Protein AF-A0AB39X867-F1 (afdb_monomer)

Radius of gyration: 16.68 Å; Cα contacts (8 Å, |Δi|>4): 35; chains: 1; bounding box: 39×42×35 Å

pLDDT: mean 89.83, std 7.45, range [57.75, 97.25]

Mean predicted aligned error: 5.51 Å

Sequence (83 aa):
MLKKLLQHVGAFVIVMLAFAMLSIPAIGFTYLLAWLLSFLFDINFDSAITHGVLLVLAAIWTLATINSKEGSEELSNMLTLKR

Structure (mmCIF, N/CA/C/O backbone):
data_AF-A0AB39X867-F1
#
_entry.id   AF-A0AB39X867-F1
#
loop_
_atom_site.group_PDB
_atom_site.id
_atom_site.type_symbol
_atom_site.label_atom_id
_atom_site.label_alt_id
_atom_site.label_comp_id
_atom_site.label_asym_id
_atom_site.label_entity_id
_atom_site.label_seq_id
_atom_site.pdbx_PDB_ins_code
_atom_site.Cartn_x
_atom_site.Cartn_y
_atom_site.Cartn_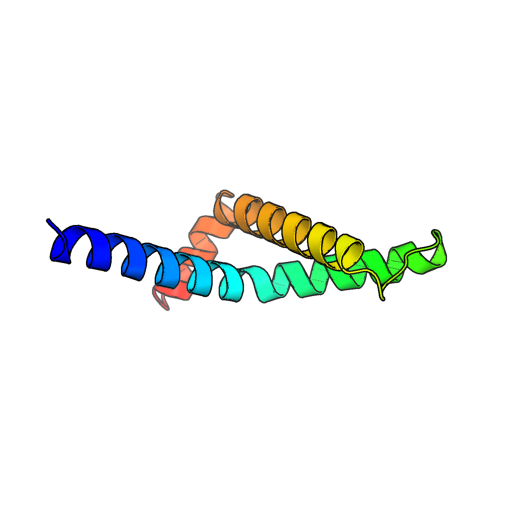z
_atom_site.occupancy
_atom_site.B_iso_or_equiv
_atom_site.auth_seq_id
_atom_site.auth_comp_id
_atom_site.auth_asym_id
_atom_site.auth_atom_id
_atom_site.pdbx_PDB_model_num
ATOM 1 N N . MET A 1 1 ? -20.213 -27.793 10.787 1.00 67.56 1 MET A N 1
ATOM 2 C CA . MET A 1 1 ? -18.826 -27.310 10.573 1.00 67.56 1 MET A CA 1
ATOM 3 C C . MET A 1 1 ? -18.683 -26.453 9.316 1.00 67.56 1 MET A C 1
ATOM 5 O O . MET A 1 1 ? -18.145 -25.362 9.433 1.00 67.56 1 MET A O 1
ATOM 9 N N . LEU A 1 2 ? -19.239 -26.861 8.167 1.00 78.25 2 LEU A N 1
ATOM 10 C CA . LEU A 1 2 ? -19.180 -26.104 6.903 1.00 78.25 2 LEU A CA 1
ATOM 11 C C . LEU A 1 2 ? -19.656 -24.640 7.008 1.00 78.25 2 LEU A C 1
ATOM 13 O O . LEU A 1 2 ? -18.975 -23.739 6.542 1.00 78.25 2 LEU A O 1
ATOM 17 N N . LYS A 1 3 ? -20.773 -24.378 7.702 1.00 80.00 3 LYS A N 1
ATOM 18 C CA . LYS A 1 3 ? -21.288 -23.010 7.910 1.00 80.00 3 LYS A CA 1
ATOM 19 C C . LYS A 1 3 ? -20.300 -22.103 8.662 1.00 80.00 3 LYS A C 1
ATOM 21 O O . LYS A 1 3 ? -20.138 -20.950 8.291 1.00 80.00 3 LYS A O 1
ATOM 26 N N . LYS A 1 4 ? -19.597 -22.639 9.671 1.00 81.44 4 LYS A N 1
ATOM 27 C CA . LYS A 1 4 ? -18.565 -21.900 10.420 1.00 81.44 4 LYS A CA 1
ATOM 28 C C . LYS A 1 4 ? -17.327 -21.629 9.562 1.00 81.44 4 LYS A C 1
ATOM 30 O O . LYS A 1 4 ? -16.764 -20.544 9.661 1.00 81.44 4 LYS A O 1
ATOM 35 N N . LEU A 1 5 ? -16.933 -22.588 8.719 1.00 85.69 5 LEU A N 1
ATOM 36 C CA . LEU A 1 5 ? -15.830 -22.424 7.768 1.00 85.69 5 LEU A CA 1
ATOM 37 C C . LEU A 1 5 ? -16.151 -21.334 6.736 1.00 85.69 5 LEU A C 1
ATOM 39 O O . LEU A 1 5 ? -15.361 -20.416 6.558 1.00 85.69 5 LEU A O 1
ATOM 43 N N . LEU A 1 6 ? -17.340 -21.382 6.128 1.00 86.44 6 LEU A N 1
ATOM 44 C CA . LEU A 1 6 ? -17.794 -20.370 5.169 1.00 86.44 6 LEU A CA 1
ATOM 45 C C . LEU A 1 6 ? -17.871 -18.970 5.793 1.00 86.44 6 LEU A C 1
ATOM 47 O O . LEU A 1 6 ? -17.488 -17.997 5.153 1.00 86.44 6 LEU A O 1
ATOM 51 N N . GLN A 1 7 ? -18.303 -18.864 7.053 1.00 87.62 7 GLN A N 1
ATOM 52 C CA . GLN A 1 7 ? -18.296 -17.595 7.788 1.00 87.62 7 GLN A CA 1
ATOM 53 C C . GLN A 1 7 ? -16.878 -17.049 8.009 1.00 87.62 7 GLN A C 1
ATOM 55 O O . GLN A 1 7 ? -16.665 -15.856 7.823 1.00 87.62 7 GLN A O 1
ATOM 60 N N . HIS A 1 8 ? -15.907 -17.900 8.361 1.00 86.62 8 HIS A N 1
ATOM 61 C CA . HIS A 1 8 ? -14.512 -17.473 8.530 1.00 86.62 8 HIS A CA 1
ATOM 62 C C . HIS A 1 8 ? -13.889 -17.020 7.208 1.00 86.62 8 HIS A C 1
ATOM 64 O O . HIS A 1 8 ? -13.250 -15.973 7.164 1.00 86.62 8 HIS A O 1
ATOM 70 N N . VAL A 1 9 ? -14.112 -17.773 6.127 1.00 90.56 9 VAL A N 1
ATOM 71 C CA . VAL A 1 9 ? -13.618 -17.407 4.791 1.00 90.56 9 VAL A CA 1
ATOM 72 C C . VAL A 1 9 ? -14.245 -16.092 4.329 1.00 90.56 9 VAL A C 1
ATOM 74 O O . VAL A 1 9 ? -13.534 -15.205 3.868 1.00 90.56 9 VAL A O 1
ATOM 77 N N . GLY A 1 10 ? -15.558 -15.924 4.510 1.00 88.06 10 GLY A N 1
ATOM 78 C CA . GLY A 1 10 ? -16.245 -14.676 4.175 1.00 88.06 10 GLY A CA 1
ATOM 79 C C . GLY A 1 10 ? -15.708 -13.479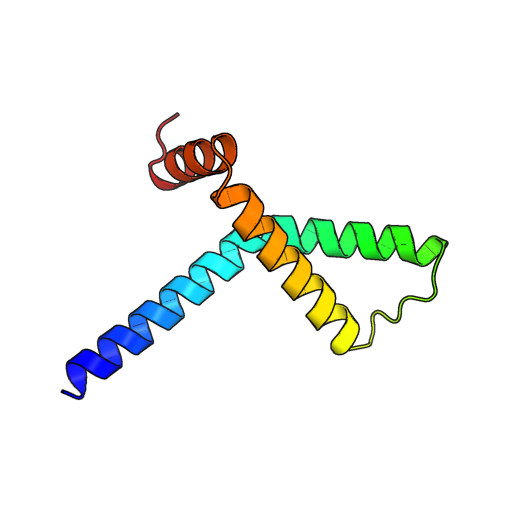 4.964 1.00 88.06 10 GLY A C 1
ATOM 80 O O . GLY A 1 10 ? -15.413 -12.442 4.375 1.00 88.06 10 GLY A O 1
ATOM 81 N N . ALA A 1 11 ? -15.513 -13.631 6.276 1.00 88.06 11 ALA A N 1
ATOM 82 C CA . ALA A 1 11 ? -14.933 -12.583 7.114 1.00 88.06 11 ALA A CA 1
ATOM 83 C C . ALA A 1 11 ? -13.508 -12.217 6.674 1.00 88.06 11 ALA A C 1
ATOM 85 O O . ALA A 1 11 ? -13.184 -11.036 6.574 1.00 88.06 11 ALA A O 1
ATOM 86 N N . PHE A 1 12 ? -12.682 -13.213 6.345 1.00 89.75 12 PHE A N 1
ATOM 87 C CA . PHE A 1 12 ? -11.332 -12.987 5.833 1.00 89.75 12 PHE A CA 1
ATOM 88 C C . PHE A 1 12 ? -11.339 -12.166 4.537 1.00 89.75 12 PHE A C 1
ATOM 90 O O . PHE A 1 12 ? -10.609 -11.183 4.433 1.00 89.75 12 PHE A O 1
ATOM 97 N N . VAL A 1 13 ? -12.202 -12.511 3.575 1.00 92.31 13 VAL A N 1
ATOM 98 C CA . VAL A 1 13 ? -12.326 -11.764 2.311 1.00 92.31 13 VAL A CA 1
ATOM 99 C C . VAL A 1 13 ? -12.727 -10.310 2.564 1.00 92.31 13 VAL A C 1
ATOM 101 O O . VAL A 1 13 ? -12.133 -9.405 1.982 1.00 92.31 13 VAL A O 1
ATOM 104 N N . ILE A 1 14 ? -13.689 -10.069 3.459 1.00 90.31 14 ILE A N 1
ATOM 105 C CA . ILE A 1 14 ? -14.127 -8.709 3.807 1.00 90.31 14 ILE A CA 1
ATOM 106 C C . ILE A 1 14 ? -12.973 -7.902 4.413 1.00 90.31 14 ILE A C 1
ATOM 108 O O . ILE A 1 14 ? -12.751 -6.761 4.009 1.00 90.31 14 ILE A O 1
ATOM 112 N N . VAL A 1 15 ? -12.216 -8.491 5.342 1.00 88.50 15 VAL A N 1
ATOM 113 C CA . VAL A 1 15 ? -11.061 -7.828 5.968 1.00 88.50 15 VAL A CA 1
ATOM 114 C C . VAL A 1 15 ? -9.987 -7.502 4.930 1.00 88.50 15 VAL A C 1
ATOM 116 O O . VAL A 1 15 ? -9.473 -6.386 4.923 1.00 88.50 15 VAL A O 1
ATOM 119 N N . MET A 1 16 ? -9.690 -8.426 4.015 1.00 90.25 16 MET A N 1
ATOM 120 C CA . MET A 1 16 ? -8.718 -8.193 2.941 1.00 90.25 16 MET A CA 1
ATOM 121 C C . MET A 1 16 ? -9.154 -7.070 1.994 1.00 90.25 16 MET A C 1
ATOM 123 O O . MET A 1 16 ? -8.328 -6.247 1.605 1.00 90.25 16 MET A O 1
ATOM 127 N N . LEU A 1 17 ? -10.443 -6.995 1.651 1.00 91.50 17 LEU A N 1
ATOM 128 C CA . LEU A 1 17 ? -10.984 -5.909 0.827 1.00 91.50 17 LEU A CA 1
ATOM 129 C C . LEU A 1 17 ? -10.923 -4.560 1.550 1.00 91.50 17 LEU A C 1
ATOM 131 O O . LEU A 1 17 ? -10.512 -3.565 0.957 1.00 91.50 17 LEU A O 1
ATOM 135 N N . ALA A 1 18 ? -11.289 -4.521 2.833 1.00 87.81 18 ALA A N 1
ATOM 136 C CA . ALA A 1 18 ? -11.191 -3.310 3.643 1.00 87.81 18 ALA A CA 1
ATOM 137 C C . ALA A 1 18 ? -9.739 -2.826 3.759 1.00 87.81 18 ALA A C 1
ATOM 139 O O . ALA A 1 18 ? -9.466 -1.642 3.569 1.00 87.81 18 ALA A O 1
ATOM 140 N N . PHE A 1 19 ? -8.802 -3.746 3.995 1.00 89.62 19 PHE A N 1
ATOM 141 C CA . PHE A 1 19 ? -7.376 -3.4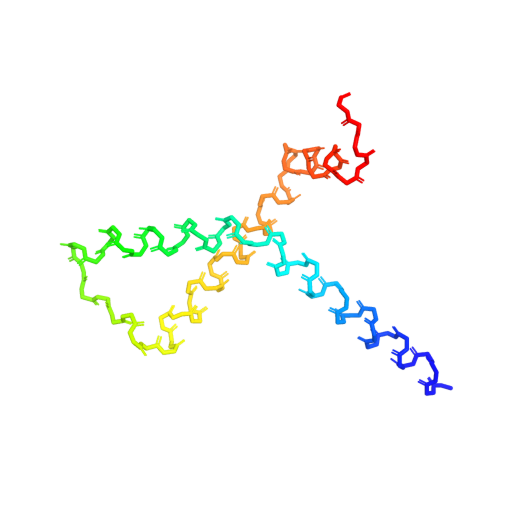38 4.026 1.00 89.62 19 PHE A CA 1
ATOM 142 C C . PHE A 1 19 ? -6.883 -2.894 2.680 1.00 89.62 19 PHE A C 1
ATOM 144 O O . PHE A 1 19 ? -6.226 -1.858 2.648 1.00 89.62 19 PHE A O 1
ATOM 151 N N . ALA A 1 20 ? -7.269 -3.519 1.563 1.00 89.69 20 ALA A N 1
ATOM 152 C CA . ALA A 1 20 ? -6.913 -3.036 0.231 1.00 89.69 20 ALA A CA 1
ATOM 153 C C . ALA A 1 20 ? -7.414 -1.602 -0.027 1.00 89.69 20 ALA A C 1
ATOM 155 O O . ALA A 1 20 ? -6.679 -0.795 -0.594 1.00 89.69 20 ALA A O 1
ATOM 156 N N . MET A 1 21 ? -8.625 -1.259 0.431 1.00 90.06 21 MET A N 1
ATOM 157 C CA . MET A 1 21 ? -9.148 0.111 0.339 1.00 90.06 21 MET A CA 1
ATOM 158 C C . MET A 1 21 ? -8.354 1.099 1.203 1.00 90.06 21 MET A C 1
ATOM 160 O O . MET A 1 21 ? -8.021 2.187 0.736 1.00 90.06 21 MET A O 1
ATOM 164 N N . LEU A 1 22 ? -8.007 0.721 2.436 1.00 89.19 22 LEU A N 1
ATOM 165 C CA . LEU A 1 22 ? -7.177 1.548 3.321 1.00 89.19 22 LEU A CA 1
ATOM 166 C C . LEU A 1 22 ? -5.760 1.756 2.771 1.00 89.19 22 LEU A C 1
ATOM 168 O O . LEU A 1 22 ? -5.141 2.782 3.043 1.00 89.19 22 LEU A O 1
ATOM 172 N N . SER A 1 23 ? -5.252 0.815 1.975 1.00 92.81 23 SER A N 1
ATOM 173 C CA . SER A 1 23 ? -3.936 0.919 1.348 1.00 92.81 23 SER A CA 1
ATOM 174 C C . SER A 1 23 ? -3.888 1.815 0.112 1.00 92.81 23 SER A C 1
ATOM 176 O O . SER A 1 23 ? -2.784 2.119 -0.330 1.00 92.81 23 SER A O 1
ATOM 178 N N . ILE A 1 24 ? -5.012 2.293 -0.437 1.00 92.50 24 ILE A N 1
ATOM 179 C CA . ILE A 1 24 ? -5.022 3.126 -1.659 1.00 92.50 24 ILE A CA 1
ATOM 180 C C . ILE A 1 24 ? -4.059 4.330 -1.573 1.00 92.50 24 ILE A C 1
ATOM 182 O O . ILE A 1 24 ? -3.271 4.509 -2.506 1.00 92.50 24 ILE A O 1
ATOM 186 N N . PRO A 1 25 ? -4.031 5.126 -0.482 1.00 91.12 25 PRO A N 1
ATOM 187 C CA . PRO A 1 25 ? -3.085 6.236 -0.364 1.00 91.12 25 PRO A CA 1
ATOM 188 C C . PRO A 1 25 ? -1.624 5.770 -0.368 1.00 91.12 25 PRO A C 1
ATOM 190 O O . PRO A 1 25 ? -0.782 6.376 -1.028 1.00 91.12 25 PRO A O 1
ATOM 193 N N . ALA A 1 26 ? -1.329 4.662 0.321 1.00 93.81 26 ALA A N 1
ATOM 194 C CA . ALA A 1 26 ? 0.010 4.085 0.359 1.00 93.81 26 ALA A CA 1
ATOM 195 C C . ALA A 1 26 ? 0.434 3.544 -1.015 1.00 93.81 26 ALA A C 1
ATOM 197 O O . ALA A 1 26 ? 1.581 3.732 -1.404 1.00 93.81 26 ALA A O 1
ATOM 198 N N . ILE A 1 27 ? -0.489 2.944 -1.775 1.00 95.06 27 ILE A N 1
ATOM 199 C CA . ILE A 1 27 ? -0.251 2.502 -3.157 1.00 95.06 27 ILE A CA 1
ATOM 200 C C . ILE A 1 27 ? 0.093 3.709 -4.033 1.00 95.06 27 ILE A C 1
ATOM 202 O O . ILE A 1 27 ? 1.101 3.692 -4.733 1.00 95.06 27 ILE A O 1
ATOM 206 N N . GLY A 1 28 ? -0.696 4.785 -3.968 1.00 94.12 28 GLY A N 1
ATOM 207 C CA . GLY A 1 28 ? -0.394 6.009 -4.714 1.00 94.12 28 GLY A CA 1
ATOM 208 C C . GLY A 1 28 ? 0.996 6.559 -4.380 1.00 94.12 28 GLY A C 1
ATOM 209 O O . GLY A 1 28 ? 1.764 6.897 -5.282 1.00 94.12 28 GLY A O 1
ATOM 210 N N . PHE A 1 29 ? 1.351 6.579 -3.094 1.00 94.88 29 PHE A N 1
ATOM 211 C CA . PHE A 1 29 ? 2.656 7.046 -2.636 1.00 94.88 29 PHE A CA 1
ATOM 212 C C . PHE A 1 29 ? 3.814 6.160 -3.114 1.00 94.88 29 PHE A C 1
ATOM 214 O O . PHE A 1 29 ? 4.810 6.686 -3.611 1.00 94.88 29 PHE A O 1
ATOM 221 N N . THR A 1 30 ? 3.706 4.831 -3.014 1.00 95.88 30 THR A N 1
ATOM 222 C CA . THR A 1 30 ? 4.788 3.934 -3.451 1.00 95.88 30 THR A CA 1
ATOM 223 C C . THR A 1 30 ? 4.999 3.982 -4.959 1.00 95.88 30 THR A C 1
ATOM 225 O O . THR A 1 30 ? 6.147 3.974 -5.401 1.00 95.88 30 THR A O 1
ATOM 228 N N . TYR A 1 31 ? 3.932 4.113 -5.753 1.00 96.06 31 TYR A N 1
ATOM 229 C CA . TYR A 1 31 ? 4.048 4.311 -7.201 1.00 96.06 31 TYR A CA 1
ATOM 230 C C . TYR A 1 31 ? 4.659 5.664 -7.557 1.00 96.06 31 TYR A C 1
ATOM 232 O O . TYR A 1 31 ? 5.521 5.723 -8.432 1.00 96.06 31 TYR A O 1
ATOM 240 N N . LEU A 1 32 ? 4.268 6.738 -6.866 1.00 96.75 32 LEU A N 1
ATOM 241 C CA . LEU A 1 32 ? 4.874 8.053 -7.066 1.00 96.75 32 LEU A CA 1
ATOM 242 C C . LEU A 1 32 ? 6.371 8.024 -6.737 1.00 96.75 32 LEU A C 1
ATOM 244 O O . LEU A 1 32 ? 7.182 8.535 -7.505 1.00 96.75 32 LEU A O 1
ATOM 248 N N . LEU A 1 33 ? 6.746 7.392 -5.625 1.00 95.88 33 LEU A N 1
ATOM 249 C CA . LEU A 1 33 ? 8.143 7.243 -5.234 1.00 95.88 33 LEU A CA 1
ATOM 250 C C . LEU A 1 33 ? 8.930 6.420 -6.261 1.00 95.88 33 LEU A C 1
ATOM 252 O O . LEU A 1 33 ? 10.026 6.817 -6.644 1.00 95.88 33 LEU A O 1
ATOM 256 N N . ALA A 1 34 ? 8.371 5.310 -6.742 1.00 96.44 34 ALA A N 1
ATOM 257 C CA . ALA A 1 34 ? 8.999 4.500 -7.782 1.00 96.44 34 ALA A CA 1
ATOM 258 C C . ALA A 1 34 ? 9.167 5.279 -9.089 1.00 96.44 34 ALA A C 1
ATOM 260 O O . ALA A 1 34 ? 10.218 5.203 -9.718 1.00 96.44 34 ALA A O 1
ATOM 261 N N . TRP A 1 35 ? 8.167 6.072 -9.476 1.00 97.00 35 TRP A N 1
ATOM 262 C CA . TRP A 1 35 ? 8.262 6.953 -10.635 1.00 97.00 35 TRP A CA 1
ATOM 263 C C . TRP A 1 35 ? 9.380 7.990 -10.468 1.00 97.00 35 TRP A C 1
ATOM 265 O O . TRP A 1 35 ? 10.189 8.160 -11.375 1.00 97.00 35 TRP A O 1
ATOM 275 N N . LEU A 1 36 ? 9.512 8.612 -9.293 1.00 97.25 36 LEU A N 1
ATOM 276 C CA . LEU A 1 36 ? 10.624 9.526 -9.011 1.00 97.25 36 LEU A CA 1
ATOM 277 C C . LEU A 1 36 ? 11.984 8.814 -9.072 1.00 97.25 36 LEU A C 1
ATOM 279 O O . LEU A 1 36 ? 12.941 9.346 -9.633 1.00 97.25 36 LEU A O 1
ATOM 283 N N . LEU A 1 37 ? 12.077 7.599 -8.529 1.00 96.69 37 LEU A N 1
ATOM 284 C CA . LEU A 1 37 ? 13.299 6.794 -8.582 1.00 96.69 37 LEU A CA 1
ATOM 285 C C . LEU A 1 37 ? 13.645 6.345 -10.005 1.00 96.69 37 LEU A C 1
ATOM 287 O O . LEU A 1 37 ? 14.821 6.127 -10.288 1.00 96.69 37 LEU A O 1
ATOM 291 N N . SER A 1 38 ? 12.666 6.274 -10.910 1.00 96.12 38 SER A N 1
ATOM 292 C CA . SER A 1 38 ? 12.898 5.913 -12.313 1.00 96.12 38 SER A CA 1
ATOM 293 C C . SER A 1 38 ? 13.737 6.941 -13.082 1.00 96.12 38 SER A C 1
ATOM 295 O O . SER A 1 38 ? 14.328 6.621 -14.107 1.00 96.12 38 SER A O 1
ATOM 297 N N . PHE A 1 39 ? 13.871 8.166 -12.558 1.00 95.56 39 PHE A N 1
ATOM 298 C CA . PHE A 1 39 ? 14.818 9.149 -13.094 1.00 95.56 39 PHE A CA 1
ATOM 299 C C . PHE A 1 39 ? 16.284 8.803 -12.795 1.00 95.56 39 PHE A C 1
ATOM 301 O O . PHE A 1 39 ? 17.179 9.337 -13.447 1.00 95.56 39 PHE A O 1
ATOM 308 N N . LEU A 1 40 ? 16.536 7.947 -11.800 1.00 97.19 40 LEU A N 1
ATOM 309 C CA . LEU A 1 40 ? 17.876 7.552 -11.353 1.00 97.19 40 LEU A CA 1
ATOM 310 C C . LEU A 1 40 ? 18.182 6.073 -11.634 1.00 97.19 40 LEU A C 1
ATOM 312 O O . LEU A 1 40 ? 19.349 5.710 -11.772 1.00 97.19 40 LEU A O 1
ATOM 316 N N . PHE A 1 41 ? 17.155 5.226 -11.706 1.00 94.88 41 PHE A N 1
ATOM 317 C CA . PHE A 1 41 ? 17.262 3.777 -11.855 1.00 94.88 41 PHE A CA 1
ATOM 318 C C . PHE A 1 41 ? 16.363 3.275 -12.986 1.00 94.88 41 PHE A C 1
ATOM 320 O O . PHE A 1 41 ? 15.272 3.796 -13.191 1.00 94.88 41 PHE A O 1
ATOM 327 N N . ASP A 1 42 ? 16.784 2.216 -13.676 1.00 94.75 42 ASP A N 1
ATOM 328 C CA . ASP A 1 42 ? 15.952 1.564 -14.690 1.00 94.75 42 ASP A CA 1
ATOM 329 C C . ASP A 1 42 ? 14.881 0.692 -14.013 1.00 94.75 42 ASP A C 1
ATOM 331 O O . ASP A 1 42 ? 15.161 -0.395 -13.498 1.00 94.75 42 ASP A O 1
ATOM 335 N N . ILE A 1 43 ? 13.656 1.215 -13.942 1.00 94.56 43 ILE A N 1
ATOM 336 C CA . ILE A 1 43 ? 12.505 0.550 -13.326 1.00 94.56 43 ILE A CA 1
ATOM 337 C C . 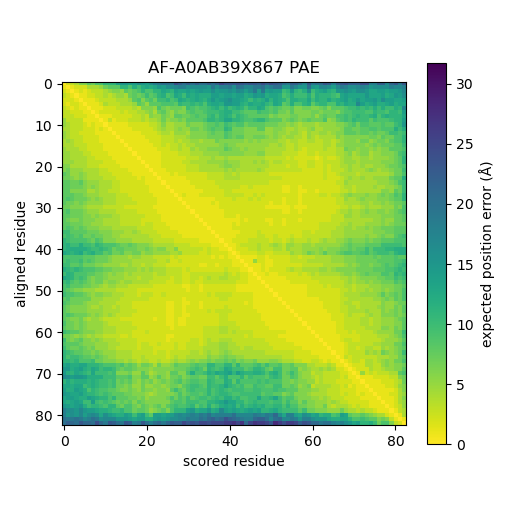ILE A 1 43 ? 11.522 0.158 -14.427 1.00 94.56 43 ILE A C 1
ATOM 339 O O . ILE A 1 43 ? 10.890 1.005 -15.054 1.00 94.56 43 ILE A O 1
ATOM 343 N N . ASN A 1 44 ? 11.340 -1.149 -14.611 1.00 95.88 44 ASN A N 1
ATOM 344 C CA . ASN A 1 44 ? 10.382 -1.685 -15.570 1.00 95.88 44 ASN A CA 1
ATOM 345 C C . ASN A 1 44 ? 8.957 -1.692 -14.985 1.00 95.88 44 ASN A C 1
ATOM 347 O O . ASN A 1 44 ? 8.603 -2.594 -14.219 1.00 95.88 44 ASN A O 1
ATOM 351 N N . PHE A 1 45 ? 8.136 -0.715 -15.374 1.00 95.25 45 PHE A N 1
ATOM 352 C CA . PHE A 1 45 ? 6.730 -0.611 -14.964 1.00 95.25 45 PHE A CA 1
ATOM 353 C C . PHE A 1 45 ? 5.776 -1.560 -15.696 1.00 95.25 45 PHE A C 1
ATOM 355 O O . PHE A 1 45 ? 4.643 -1.678 -15.254 1.00 95.25 45 PHE A O 1
ATOM 362 N N . ASP A 1 46 ? 6.210 -2.272 -16.738 1.00 96.50 46 ASP A N 1
ATOM 363 C CA . ASP A 1 46 ? 5.385 -3.299 -17.396 1.00 96.50 46 ASP A CA 1
ATOM 364 C C . ASP A 1 46 ? 5.481 -4.660 -16.677 1.00 96.50 46 ASP A C 1
ATOM 366 O O . ASP A 1 46 ? 4.743 -5.605 -16.966 1.00 96.50 46 ASP A O 1
ATOM 370 N N . SER A 1 47 ? 6.413 -4.791 -15.727 1.00 96.38 47 SER A N 1
ATOM 371 C CA . SER A 1 47 ? 6.651 -6.032 -14.995 1.00 96.38 47 SER A CA 1
ATOM 372 C C . SER A 1 47 ? 5.666 -6.225 -13.842 1.00 96.38 47 SER A C 1
ATOM 374 O O . SER A 1 47 ? 5.601 -5.431 -12.900 1.00 96.38 47 SER A O 1
ATOM 376 N N . ALA A 1 48 ? 4.996 -7.381 -13.830 1.00 95.69 48 ALA A N 1
ATOM 377 C CA . ALA A 1 48 ? 4.167 -7.821 -12.706 1.00 95.69 48 ALA A CA 1
ATOM 378 C C . ALA A 1 48 ? 4.947 -7.890 -11.378 1.00 95.69 48 ALA A C 1
ATOM 380 O O . ALA A 1 48 ? 4.370 -7.674 -10.312 1.00 95.69 48 ALA A O 1
ATOM 381 N N . ILE A 1 49 ? 6.260 -8.153 -11.431 1.00 95.44 49 ILE A N 1
ATOM 382 C CA . ILE A 1 49 ? 7.118 -8.184 -10.239 1.00 95.44 49 ILE A CA 1
ATOM 383 C C . ILE A 1 49 ? 7.236 -6.781 -9.639 1.00 95.44 49 ILE A C 1
ATOM 385 O O . ILE A 1 49 ? 7.077 -6.632 -8.429 1.00 95.44 49 ILE A O 1
ATOM 389 N N . THR A 1 50 ? 7.449 -5.754 -10.468 1.00 96.12 50 THR A N 1
ATOM 390 C CA . THR A 1 50 ? 7.519 -4.355 -10.020 1.00 96.12 50 THR A CA 1
ATOM 391 C C . THR A 1 50 ? 6.233 -3.969 -9.300 1.00 96.12 50 THR A C 1
ATOM 393 O O . THR A 1 50 ? 6.278 -3.521 -8.156 1.00 96.12 50 THR A O 1
ATOM 396 N N . HIS A 1 51 ? 5.074 -4.237 -9.906 1.00 96.25 51 HIS A N 1
ATOM 397 C CA . HIS A 1 51 ? 3.783 -3.974 -9.268 1.00 96.25 51 HIS A CA 1
ATOM 398 C C . HIS A 1 51 ? 3.612 -4.739 -7.951 1.00 96.25 51 HIS A C 1
ATOM 400 O O . HIS A 1 51 ? 3.172 -4.157 -6.960 1.00 96.25 51 HIS A O 1
ATOM 406 N N . GLY A 1 52 ? 4.000 -6.017 -7.916 1.00 95.88 52 GLY A N 1
ATOM 407 C CA . GLY A 1 52 ? 3.965 -6.831 -6.704 1.00 95.88 52 GLY A CA 1
ATOM 408 C C . GLY A 1 52 ? 4.788 -6.223 -5.567 1.00 95.88 52 GLY A C 1
ATOM 409 O O . GLY A 1 52 ? 4.284 -6.084 -4.454 1.00 95.88 52 GLY A O 1
ATOM 410 N N . VAL A 1 53 ? 6.018 -5.786 -5.850 1.00 95.81 53 VAL A N 1
ATOM 411 C CA . VAL A 1 53 ? 6.883 -5.120 -4.863 1.00 95.81 53 VAL A CA 1
ATOM 412 C C . VAL A 1 53 ? 6.249 -3.820 -4.362 1.00 95.81 53 VAL A C 1
ATOM 414 O O . VAL A 1 53 ? 6.200 -3.598 -3.152 1.00 95.81 53 VAL A O 1
ATOM 417 N N . LEU A 1 54 ? 5.707 -2.985 -5.253 1.00 96.50 54 LEU A N 1
ATOM 418 C CA . LEU A 1 54 ? 5.069 -1.720 -4.868 1.00 96.50 54 LEU A CA 1
ATOM 419 C C . LEU A 1 54 ? 3.829 -1.923 -3.992 1.00 96.50 54 LEU A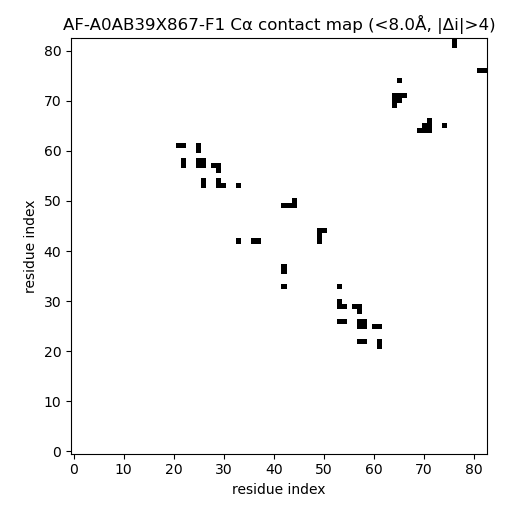 C 1
ATOM 421 O O . LEU A 1 54 ? 3.622 -1.163 -3.042 1.00 96.50 54 LEU A O 1
ATOM 425 N N . LEU A 1 55 ? 3.033 -2.956 -4.275 1.00 95.44 55 LEU A N 1
ATOM 426 C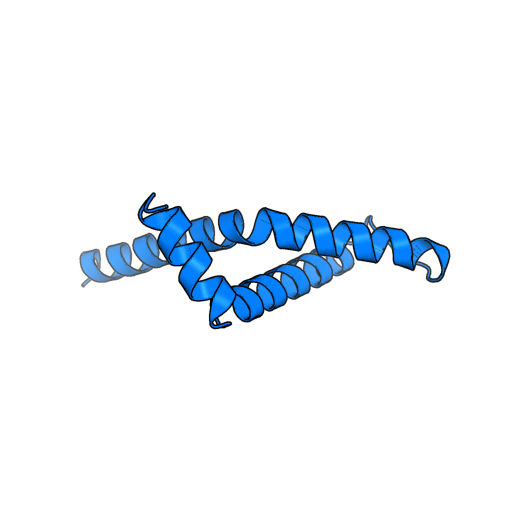 CA . LEU A 1 55 ? 1.874 -3.326 -3.462 1.00 95.44 55 LEU A CA 1
ATOM 427 C C . LEU A 1 55 ? 2.289 -3.858 -2.085 1.00 95.44 55 LEU A C 1
ATOM 429 O O . LEU A 1 55 ? 1.669 -3.500 -1.086 1.00 95.44 55 LEU A O 1
ATOM 433 N N . VAL A 1 56 ? 3.353 -4.663 -2.008 1.00 95.75 56 VAL A N 1
ATOM 434 C CA . VAL A 1 56 ? 3.895 -5.141 -0.725 1.00 95.75 56 VAL A CA 1
ATOM 435 C C . VAL A 1 56 ? 4.414 -3.974 0.113 1.00 95.75 56 VAL A C 1
ATOM 437 O O . VAL A 1 56 ? 4.088 -3.883 1.296 1.00 95.75 56 VAL A O 1
ATOM 440 N N . LEU A 1 57 ? 5.163 -3.046 -0.489 1.00 95.44 57 LEU A N 1
ATOM 441 C CA . LEU A 1 57 ? 5.634 -1.843 0.202 1.00 95.44 57 LEU A CA 1
ATOM 442 C C . LEU A 1 57 ? 4.466 -0.982 0.695 1.00 95.44 57 LEU A C 1
ATOM 444 O O . LEU A 1 57 ? 4.497 -0.508 1.830 1.00 95.44 57 LEU A O 1
ATOM 448 N N . ALA A 1 58 ? 3.416 -0.829 -0.116 1.00 95.25 58 ALA A N 1
ATOM 449 C CA . ALA A 1 58 ? 2.216 -0.102 0.282 1.00 95.25 58 ALA A CA 1
ATOM 450 C C . ALA A 1 58 ? 1.516 -0.777 1.468 1.00 95.25 58 ALA A C 1
ATOM 452 O O . ALA A 1 58 ? 1.170 -0.104 2.435 1.00 95.25 58 ALA A O 1
ATOM 453 N N .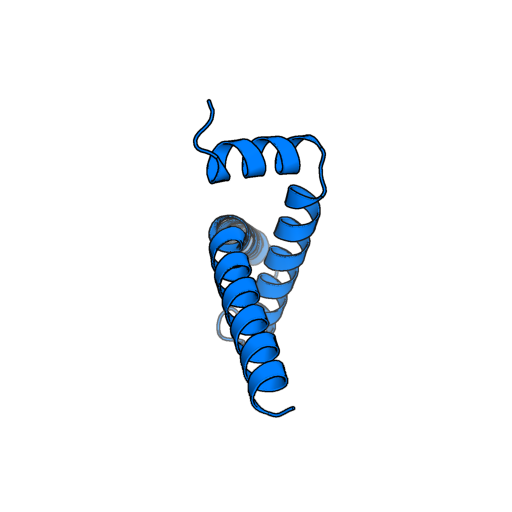 ALA A 1 59 ? 1.373 -2.105 1.442 1.00 94.25 59 ALA A N 1
ATOM 454 C CA . ALA A 1 59 ? 0.789 -2.864 2.543 1.00 94.25 59 ALA A CA 1
ATOM 455 C C . ALA A 1 59 ? 1.608 -2.724 3.839 1.00 94.25 59 ALA A C 1
ATOM 457 O O . ALA A 1 59 ? 1.033 -2.477 4.900 1.00 94.25 59 ALA A O 1
ATOM 458 N N . ILE A 1 60 ? 2.941 -2.825 3.761 1.00 94.69 60 ILE A N 1
ATOM 459 C CA . ILE A 1 60 ? 3.835 -2.619 4.913 1.00 94.69 60 ILE A CA 1
ATOM 460 C C . ILE A 1 60 ? 3.664 -1.206 5.472 1.00 94.69 60 ILE A C 1
ATOM 462 O O . ILE A 1 60 ? 3.528 -1.043 6.683 1.00 94.69 60 ILE A O 1
ATOM 466 N N . TRP A 1 61 ? 3.619 -0.192 4.607 1.00 93.19 61 TRP A N 1
ATOM 467 C CA . TRP A 1 61 ? 3.413 1.193 5.025 1.00 93.19 61 TRP A CA 1
ATOM 468 C C . TRP A 1 61 ? 2.060 1.392 5.715 1.00 93.19 61 TRP A C 1
ATOM 470 O O . TRP A 1 61 ? 1.990 2.012 6.778 1.00 93.19 61 TRP A O 1
ATOM 480 N N . THR A 1 62 ? 0.982 0.846 5.145 1.00 92.94 62 THR A N 1
ATOM 481 C CA . THR A 1 62 ? -0.355 0.888 5.751 1.00 92.94 62 THR A CA 1
ATOM 482 C C . THR A 1 62 ? -0.345 0.236 7.130 1.00 92.94 62 THR A C 1
ATOM 484 O O . THR A 1 62 ? -0.832 0.836 8.085 1.00 92.94 62 THR A O 1
ATOM 487 N N . LEU A 1 63 ? 0.260 -0.946 7.271 1.00 91.81 63 LEU A N 1
ATOM 488 C CA . LEU A 1 63 ? 0.378 -1.625 8.564 1.00 91.81 63 LEU A CA 1
ATOM 489 C C . LEU A 1 63 ? 1.209 -0.818 9.563 1.00 91.81 63 LEU A C 1
ATOM 491 O O . LEU A 1 63 ? 0.828 -0.725 10.727 1.00 91.81 63 LEU A O 1
ATOM 495 N N . ALA A 1 64 ? 2.320 -0.224 9.133 1.00 90.19 64 ALA A N 1
ATOM 496 C CA . ALA A 1 64 ? 3.153 0.610 9.994 1.00 90.19 64 ALA A CA 1
ATOM 497 C C . ALA A 1 64 ? 2.396 1.855 10.479 1.00 90.19 64 ALA A C 1
ATOM 499 O O . ALA A 1 64 ? 2.499 2.215 11.647 1.00 90.19 64 ALA A O 1
ATOM 500 N N . THR A 1 65 ? 1.597 2.467 9.602 1.00 89.38 65 THR A N 1
ATOM 501 C CA . THR A 1 65 ? 0.797 3.655 9.925 1.00 89.38 65 THR A CA 1
ATOM 502 C C . THR A 1 65 ? -0.331 3.306 10.890 1.00 89.38 65 THR A C 1
ATOM 504 O O . THR A 1 65 ? -0.478 3.959 11.911 1.00 89.38 65 THR A O 1
ATOM 507 N N . ILE A 1 66 ? -1.097 2.243 10.634 1.00 88.31 66 ILE A N 1
ATOM 508 C CA . ILE A 1 66 ? -2.199 1.836 11.525 1.00 88.31 66 ILE A CA 1
ATOM 509 C C . ILE A 1 66 ? -1.679 1.417 12.909 1.00 88.31 66 ILE A C 1
ATOM 511 O O . ILE A 1 66 ? 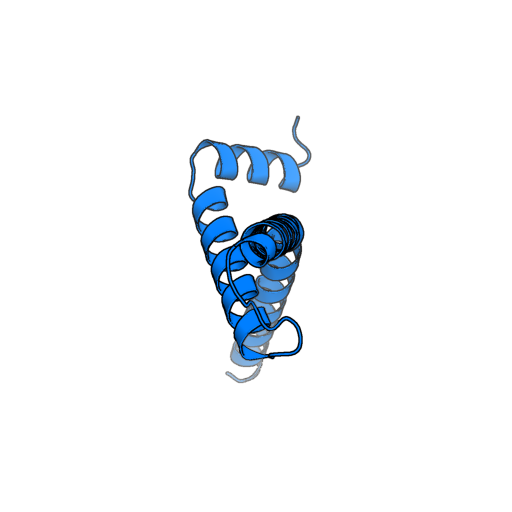-2.361 1.620 13.909 1.00 88.31 66 ILE A O 1
ATOM 515 N N . ASN A 1 67 ? -0.471 0.851 12.977 1.00 89.00 67 ASN A N 1
ATOM 516 C CA . ASN A 1 67 ? 0.160 0.476 14.242 1.00 89.00 67 ASN A CA 1
ATOM 517 C C . ASN A 1 67 ? 0.879 1.639 14.949 1.00 89.00 67 ASN A C 1
ATOM 519 O O . ASN A 1 67 ? 1.392 1.439 16.053 1.00 89.00 67 ASN A O 1
ATOM 523 N N . SER A 1 68 ? 0.943 2.836 14.355 1.00 89.94 68 SER A N 1
ATOM 524 C CA . SER A 1 68 ? 1.420 4.020 15.070 1.00 89.94 68 SER A CA 1
ATOM 525 C C . SER A 1 68 ? 0.317 4.577 15.974 1.00 89.94 68 SER A C 1
ATOM 527 O O . SER A 1 68 ? -0.873 4.333 15.759 1.00 89.94 68 SER A O 1
ATOM 529 N N . LYS A 1 69 ? 0.702 5.322 17.017 1.00 85.12 69 LYS A N 1
ATOM 530 C CA . LYS A 1 69 ? -0.268 5.909 17.955 1.00 85.12 69 LYS A CA 1
ATOM 531 C C . LYS A 1 69 ? -1.194 6.882 17.229 1.00 85.12 69 LYS A C 1
ATOM 533 O O . LYS A 1 69 ? -2.410 6.788 17.357 1.00 85.12 69 LYS A O 1
ATOM 538 N N . GLU A 1 70 ? -0.604 7.746 16.415 1.00 85.19 70 GLU A N 1
ATOM 539 C CA . GLU A 1 70 ? -1.299 8.768 15.640 1.00 85.19 70 GLU A CA 1
ATOM 540 C C . GLU A 1 70 ? -2.211 8.127 14.586 1.00 85.19 70 GLU A C 1
ATOM 542 O O . GLU A 1 70 ? -3.381 8.482 14.474 1.00 85.19 70 GLU A O 1
ATOM 547 N N . GLY A 1 71 ? -1.714 7.124 13.857 1.00 80.12 71 GLY A N 1
ATOM 548 C CA . GLY A 1 71 ? -2.496 6.464 12.817 1.00 80.12 71 GLY A CA 1
ATOM 549 C C . GLY A 1 71 ? -3.645 5.625 13.374 1.00 80.12 71 GLY A C 1
ATOM 550 O O . GLY A 1 71 ? -4.699 5.557 12.743 1.00 80.12 71 GLY A O 1
ATOM 551 N N . SER A 1 72 ? -3.500 5.042 14.568 1.00 81.81 72 SER A N 1
ATOM 552 C CA . SER A 1 72 ? -4.603 4.354 15.248 1.00 81.81 72 SER A CA 1
ATOM 553 C C . SER A 1 72 ? -5.697 5.325 15.706 1.00 81.81 72 SER A C 1
ATOM 555 O O . SER A 1 72 ? -6.882 5.006 15.579 1.00 81.81 72 SER A O 1
ATOM 557 N N . GLU A 1 73 ? -5.329 6.483 16.258 1.00 85.06 73 GLU A N 1
ATOM 558 C CA . GLU A 1 73 ? -6.296 7.508 16.673 1.00 85.06 73 GLU A CA 1
ATOM 559 C C . GLU A 1 73 ? -7.038 8.084 15.464 1.00 85.06 73 GLU A C 1
ATOM 561 O O . GLU A 1 73 ? -8.269 8.154 15.459 1.00 85.06 73 GLU A O 1
ATOM 566 N N . GLU A 1 74 ? -6.309 8.410 14.400 1.00 84.38 74 GLU A N 1
ATOM 567 C CA . GLU A 1 74 ? -6.885 8.980 13.186 1.00 84.38 74 GLU A CA 1
ATOM 568 C C . GLU A 1 74 ? -7.778 7.975 12.447 1.00 84.38 74 GLU A C 1
ATOM 570 O O . GLU A 1 74 ? -8.894 8.318 12.048 1.00 84.38 74 GLU A O 1
ATOM 575 N N . LEU A 1 75 ? -7.371 6.702 12.363 1.00 82.56 75 LEU A N 1
ATOM 576 C CA . LEU A 1 75 ? -8.220 5.636 11.825 1.00 82.56 75 LEU A CA 1
ATOM 577 C C . LEU A 1 75 ? -9.497 5.462 12.657 1.00 82.56 75 LEU A C 1
ATOM 579 O O . LEU A 1 75 ? -10.584 5.328 12.093 1.00 82.56 75 LEU A O 1
ATOM 583 N N . SER A 1 76 ? -9.393 5.484 13.988 1.00 83.06 76 SER A N 1
ATOM 584 C CA . SER A 1 76 ? -10.562 5.420 14.872 1.00 83.06 76 SER A CA 1
ATOM 585 C C . SER A 1 76 ? -11.514 6.593 14.623 1.00 83.06 76 SER A C 1
ATOM 587 O O . SER A 1 76 ? -12.724 6.388 14.493 1.00 83.06 76 SER A O 1
ATOM 589 N N . ASN A 1 77 ? -10.992 7.812 14.486 1.00 84.88 77 ASN A N 1
ATOM 590 C CA . ASN A 1 77 ? -11.788 9.003 14.187 1.00 84.88 77 ASN A CA 1
ATOM 591 C C . ASN A 1 77 ? -12.471 8.904 12.813 1.00 84.88 77 ASN A C 1
ATOM 593 O O . ASN A 1 77 ? -13.665 9.188 12.700 1.00 84.88 77 ASN A O 1
ATOM 597 N N . MET A 1 78 ? -11.769 8.406 11.787 1.00 80.12 78 MET A N 1
ATOM 598 C CA . MET A 1 78 ? -12.339 8.161 10.455 1.00 80.12 78 MET A CA 1
ATOM 599 C C . MET A 1 78 ? -13.460 7.114 10.481 1.00 80.12 78 MET A C 1
ATOM 601 O O . MET A 1 78 ? -14.507 7.320 9.869 1.00 80.12 78 MET A O 1
ATOM 605 N N . LEU A 1 79 ? -13.264 6.004 11.197 1.00 81.19 79 LEU A N 1
ATOM 606 C CA . LEU A 1 79 ? -14.243 4.914 11.280 1.00 81.19 79 LEU A CA 1
ATOM 607 C C . LEU A 1 79 ? -15.466 5.279 12.123 1.00 81.19 79 LEU A C 1
ATOM 609 O O . LEU A 1 79 ? -16.578 4.845 11.827 1.00 81.19 79 LEU A O 1
ATOM 613 N N . THR A 1 80 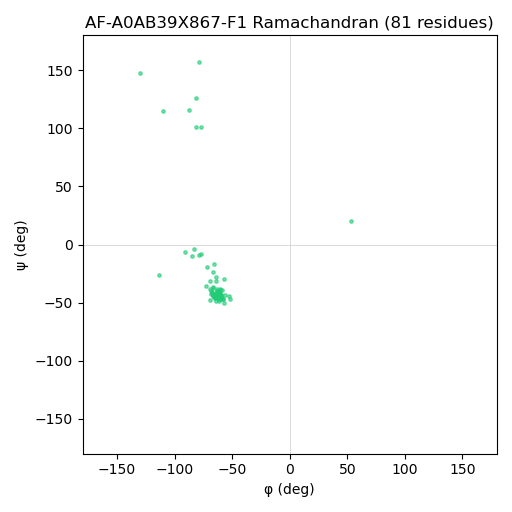? -15.267 6.059 13.183 1.00 83.38 80 THR A N 1
ATOM 614 C CA . THR A 1 80 ? -16.346 6.461 14.094 1.00 83.38 80 THR A CA 1
ATOM 615 C C . THR A 1 80 ? -17.023 7.767 13.687 1.00 83.38 80 THR A C 1
ATOM 617 O O . THR A 1 80 ? -18.022 8.134 14.305 1.00 83.38 80 THR A O 1
ATOM 620 N N . LEU A 1 81 ? -16.504 8.457 12.661 1.00 78.62 81 LEU A N 1
ATOM 621 C CA . LEU A 1 81 ? -16.914 9.804 12.240 1.00 78.62 81 LEU A CA 1
ATOM 622 C C . LEU A 1 81 ? -16.881 10.829 13.388 1.00 78.62 81 LEU A C 1
ATOM 624 O O . LEU A 1 81 ? -17.550 11.863 13.330 1.00 78.62 81 LEU A O 1
ATOM 628 N N . LYS A 1 82 ? -16.124 10.539 14.451 1.00 62.81 82 LYS A N 1
ATOM 629 C CA . LYS A 1 82 ? -15.939 11.442 15.581 1.00 62.81 82 LYS A CA 1
ATOM 630 C C . LYS A 1 82 ? -14.775 12.364 15.246 1.00 62.81 82 LYS A C 1
ATOM 632 O O . LYS A 1 82 ? -13.659 11.903 15.035 1.00 62.81 82 LYS A O 1
ATOM 637 N N . ARG A 1 83 ? -15.094 13.650 15.126 1.00 57.75 83 ARG A N 1
ATOM 638 C CA . ARG A 1 83 ? -14.130 14.745 15.031 1.00 57.75 83 ARG A CA 1
ATOM 639 C C . ARG A 1 83 ? -13.713 15.191 16.420 1.00 57.75 83 ARG A C 1
ATOM 641 O O . ARG A 1 83 ? -14.617 15.267 17.283 1.00 57.75 83 ARG A O 1
#

Organism: NCBI:txid3237706

Solvent-accessible surface area (backbone atoms only — not comparable to full-atom values): 4586 Å² total; per-residue (Å²): 110,69,70,61,51,54,51,52,54,51,52,51,51,52,51,53,52,52,50,54,60,69,20,46,66,33,36,54,49,39,51,51,52,50,56,61,45,42,80,81,40,96,67,63,82,88,38,69,64,50,54,51,52,37,48,50,53,8,49,52,49,40,53,55,39,48,73,32,74,65,37,38,53,50,50,49,27,66,76,66,70,53,130

Secondary structure (DSSP, 8-state):
-HHHHHHHHHHHHHHHHHHHHHTHHHHHHHHHHHHHHTTTS---TT-HHHHHHHHHHHHHHHHHHHTSHHHHHHHHHHHHT--

Foldseek 3Di:
DVVVVVVVVVVVVVVVVVLVVLLPVLLVVLVVVVVVCVVVDVDDPVDPVSSVVSSVRSSVVSVVQCPDPVSVVVVCCVVVVPD